Protein AF-A0A8T0BCC2-F1 (afdb_monomer_lite)

Structure (mmCIF, N/CA/C/O backbone):
data_AF-A0A8T0BCC2-F1
#
_entry.id   AF-A0A8T0BCC2-F1
#
loop_
_atom_site.group_PDB
_atom_site.id
_atom_site.type_symbol
_atom_site.label_atom_id
_atom_site.label_alt_id
_atom_site.label_comp_id
_atom_site.label_asym_id
_atom_site.label_entity_id
_atom_site.label_seq_id
_atom_site.pdbx_PDB_ins_code
_atom_site.Cartn_x
_atom_site.Cartn_y
_atom_site.Cartn_z
_atom_site.occupancy
_atom_site.B_iso_or_equiv
_atom_site.auth_seq_id
_atom_site.auth_comp_id
_atom_site.auth_asym_id
_atom_site.auth_atom_id
_atom_site.pdbx_PDB_model_num
ATOM 1 N N . MET A 1 1 ? -9.996 -26.042 7.409 1.00 44.56 1 MET A N 1
ATOM 2 C CA . MET A 1 1 ? -10.761 -24.777 7.532 1.00 44.56 1 MET A CA 1
ATOM 3 C C . MET A 1 1 ? -9.967 -23.574 6.986 1.00 44.56 1 MET A C 1
ATOM 5 O O . MET A 1 1 ? -9.816 -22.580 7.677 1.00 44.56 1 MET A O 1
ATOM 9 N 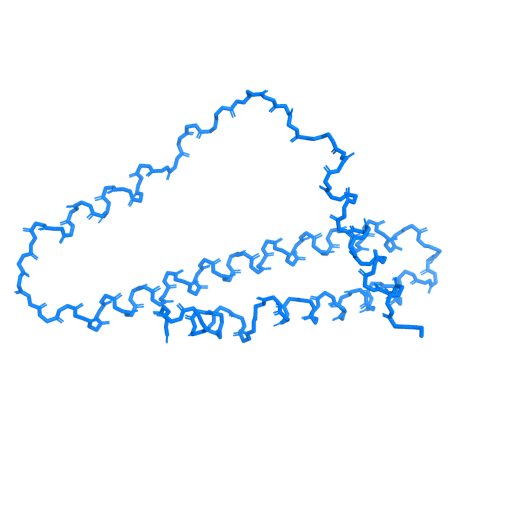N . GLN A 1 2 ? -9.447 -23.638 5.752 1.00 42.53 2 GLN A N 1
ATOM 10 C CA . GLN A 1 2 ? -8.632 -22.557 5.149 1.00 42.53 2 GLN A CA 1
ATOM 11 C C . GLN A 1 2 ? -9.270 -21.949 3.887 1.00 42.53 2 GLN A C 1
ATOM 13 O O . GLN A 1 2 ? -8.917 -20.852 3.478 1.00 42.53 2 GLN A O 1
ATOM 18 N N . VAL A 1 3 ? -10.271 -22.622 3.309 1.00 39.50 3 VAL A N 1
ATOM 19 C CA . VAL A 1 3 ? -10.930 -22.195 2.063 1.00 39.50 3 VAL A CA 1
ATOM 20 C C . VAL A 1 3 ? -12.000 -21.119 2.313 1.00 39.50 3 VAL A C 1
ATOM 22 O O . VAL A 1 3 ? -12.230 -20.261 1.469 1.00 39.50 3 VAL A O 1
ATOM 25 N N . VAL A 1 4 ? -12.594 -21.084 3.511 1.00 42.69 4 VAL A N 1
ATOM 26 C CA . VAL A 1 4 ? -13.676 -20.139 3.853 1.00 42.69 4 VAL A CA 1
ATOM 27 C C . VAL A 1 4 ? -13.173 -18.687 3.918 1.00 42.69 4 VAL A C 1
ATOM 29 O O . VAL A 1 4 ? -13.895 -17.770 3.543 1.00 42.69 4 VAL A O 1
ATOM 32 N N . PHE A 1 5 ? -11.910 -18.458 4.299 1.00 45.19 5 PHE A N 1
ATOM 33 C CA . PHE A 1 5 ? -11.350 -17.105 4.425 1.00 45.19 5 PHE A CA 1
ATOM 34 C C . PHE A 1 5 ? -11.081 -16.437 3.067 1.00 45.19 5 PHE A C 1
ATOM 36 O O . PHE A 1 5 ? -11.246 -15.227 2.930 1.00 45.19 5 PHE A O 1
ATOM 43 N N . HIS A 1 6 ? -10.727 -17.220 2.044 1.00 41.81 6 HIS A N 1
ATOM 44 C CA . HIS A 1 6 ? -10.530 -16.704 0.687 1.00 41.81 6 HIS A CA 1
ATOM 45 C C . HIS A 1 6 ? -11.858 -16.411 -0.021 1.00 41.81 6 HIS A C 1
ATOM 47 O O . HIS A 1 6 ? -11.940 -15.438 -0.766 1.00 41.81 6 HIS A O 1
ATOM 53 N N . VAL A 1 7 ? -12.917 -17.177 0.271 1.00 40.97 7 VAL A N 1
ATOM 54 C CA . VAL A 1 7 ? -14.267 -16.920 -0.261 1.00 40.97 7 VAL A CA 1
ATOM 55 C C . VAL A 1 7 ? -14.893 -15.678 0.382 1.00 40.97 7 VAL A C 1
ATOM 57 O O . VAL A 1 7 ? -15.499 -14.882 -0.323 1.00 40.97 7 VAL A O 1
ATOM 60 N N . VAL A 1 8 ? -14.670 -15.428 1.679 1.00 45.78 8 VAL A N 1
ATOM 61 C CA . VAL A 1 8 ? -15.124 -14.187 2.342 1.00 45.78 8 VAL A CA 1
ATOM 62 C C . VAL A 1 8 ? -14.356 -12.954 1.838 1.00 45.78 8 VAL A C 1
ATOM 64 O O . VAL A 1 8 ? -14.944 -11.886 1.692 1.00 45.78 8 VAL A O 1
ATOM 67 N N . LEU A 1 9 ? -13.069 -13.093 1.493 1.00 46.25 9 LEU A N 1
ATOM 68 C CA . LEU A 1 9 ? -12.286 -12.013 0.876 1.00 46.25 9 LEU A CA 1
ATOM 69 C C . LEU A 1 9 ? -12.720 -11.732 -0.576 1.00 46.25 9 LEU A C 1
ATOM 71 O O . LEU A 1 9 ? -12.708 -10.582 -1.006 1.00 46.25 9 LEU A O 1
ATOM 75 N N . LEU A 1 10 ? -13.136 -12.765 -1.318 1.00 44.41 10 LEU A N 1
ATOM 76 C CA . LEU A 1 10 ? -13.735 -12.611 -2.646 1.00 44.41 10 LEU A CA 1
ATOM 77 C C . LEU A 1 10 ? -15.149 -12.022 -2.572 1.00 44.41 10 LEU A C 1
ATOM 79 O O . LEU A 1 10 ? -15.469 -11.197 -3.420 1.00 44.41 10 LEU A O 1
ATOM 83 N N . LEU A 1 11 ? -15.947 -12.355 -1.549 1.00 40.75 11 LEU A N 1
ATOM 84 C CA . LEU A 1 11 ? -17.278 -11.777 -1.300 1.00 40.75 11 LEU A CA 1
ATOM 85 C C . LEU A 1 11 ? -17.204 -10.292 -0.907 1.00 40.75 11 LEU A C 1
ATOM 87 O O . LEU A 1 11 ? -17.883 -9.470 -1.513 1.00 40.75 11 LEU A O 1
ATOM 91 N N . LEU A 1 12 ? -16.265 -9.902 -0.036 1.00 44.81 12 LEU A N 1
ATOM 92 C CA . LEU A 1 12 ? -16.012 -8.484 0.281 1.00 44.81 12 LEU A CA 1
ATOM 93 C C . LEU A 1 12 ? -15.431 -7.684 -0.904 1.00 44.81 12 LEU A C 1
ATOM 95 O O . LEU A 1 12 ? -15.522 -6.457 -0.927 1.00 44.81 12 LEU A O 1
ATOM 99 N N . CYS A 1 13 ? -14.856 -8.364 -1.900 1.00 44.12 13 CYS A N 1
ATOM 100 C CA . CYS A 1 13 ? -14.454 -7.769 -3.176 1.00 44.12 13 CYS A CA 1
ATOM 101 C C . CYS A 1 13 ? -15.542 -7.853 -4.265 1.00 44.12 13 CYS A C 1
ATOM 103 O O . CYS A 1 13 ? -15.417 -7.151 -5.267 1.00 44.12 13 CYS A O 1
ATOM 105 N N . SER A 1 14 ? -16.602 -8.656 -4.102 1.00 36.56 14 SER A N 1
ATOM 106 C CA . SER A 1 14 ? -17.732 -8.722 -5.049 1.00 36.56 14 SER A CA 1
ATOM 107 C C . SER A 1 14 ? -18.897 -7.809 -4.669 1.00 36.56 14 SER A C 1
ATOM 109 O O . SER A 1 14 ? -19.626 -7.389 -5.565 1.00 36.56 14 SER A O 1
ATOM 111 N N . ASP A 1 15 ? -18.962 -7.330 -3.425 1.00 38.50 15 ASP A N 1
ATOM 112 C CA . ASP A 1 15 ? -19.767 -6.147 -3.071 1.00 38.50 15 ASP A CA 1
ATOM 113 C C . ASP A 1 15 ? -19.192 -4.838 -3.655 1.00 38.50 15 ASP A C 1
ATOM 115 O O . ASP A 1 15 ? -19.859 -3.806 -3.678 1.00 38.50 15 ASP A O 1
ATOM 119 N N . ILE A 1 16 ? -17.970 -4.872 -4.207 1.00 45.28 16 ILE A N 1
ATOM 120 C CA . ILE A 1 16 ? -17.424 -3.791 -5.049 1.00 45.28 16 ILE A CA 1
ATOM 121 C C . ILE A 1 16 ? -17.969 -3.884 -6.494 1.00 45.28 16 ILE A C 1
ATOM 123 O O . ILE A 1 16 ? -17.798 -2.943 -7.268 1.00 45.28 16 ILE A O 1
ATOM 127 N N . LEU A 1 17 ? -18.659 -4.973 -6.870 1.00 40.66 17 LEU A N 1
ATOM 128 C CA . LEU A 1 17 ? -19.143 -5.209 -8.237 1.00 40.66 17 LEU A CA 1
ATOM 129 C C . LEU A 1 17 ? -20.669 -5.121 -8.439 1.00 40.66 17 LEU A C 1
ATOM 131 O O . LEU A 1 17 ? -21.086 -5.101 -9.592 1.00 40.66 17 LEU A O 1
ATOM 135 N N . HIS A 1 18 ? -21.499 -5.035 -7.391 1.00 35.94 18 HIS A N 1
ATOM 136 C CA . HIS A 1 18 ? -22.972 -5.064 -7.530 1.00 35.94 18 HIS A CA 1
ATOM 137 C C . HIS A 1 18 ? -23.726 -3.916 -6.833 1.00 35.94 18 HIS A C 1
ATOM 139 O O . HIS A 1 18 ? -24.841 -4.091 -6.353 1.00 35.94 18 HIS A O 1
ATOM 145 N N . GLY A 1 19 ? -23.155 -2.710 -6.822 1.00 34.66 19 GLY A N 1
ATOM 146 C CA . GLY A 1 19 ? -23.828 -1.514 -6.306 1.00 34.66 19 GLY A CA 1
ATOM 147 C C . GLY A 1 19 ? -23.629 -0.302 -7.208 1.00 34.66 19 GLY A C 1
ATOM 148 O O . GLY A 1 19 ? -22.802 0.550 -6.907 1.00 34.66 19 GLY A O 1
ATOM 149 N N . GLU A 1 20 ? -24.346 -0.288 -8.333 1.00 35.56 20 GLU A N 1
ATOM 150 C CA . GLU A 1 20 ? -24.789 0.897 -9.087 1.00 35.56 20 GLU A CA 1
ATOM 151 C C . GLU A 1 20 ? -23.846 2.116 -9.127 1.00 35.56 20 GLU A C 1
ATOM 153 O O . GLU A 1 20 ? -24.027 3.061 -8.373 1.00 35.56 20 GLU A O 1
ATOM 158 N N . PHE A 1 21 ? -22.890 2.179 -10.062 1.00 34.69 21 PHE A N 1
ATOM 159 C CA . PHE A 1 21 ? -22.320 3.473 -10.486 1.00 34.69 21 PHE A CA 1
ATOM 160 C C . PHE A 1 21 ? -21.796 3.427 -11.931 1.00 34.69 21 PHE A C 1
ATOM 162 O O . PHE A 1 21 ? -20.653 3.766 -12.226 1.00 34.69 21 PHE A O 1
ATOM 169 N N . PHE A 1 22 ? -22.662 3.027 -12.861 1.00 30.73 22 PHE A N 1
ATOM 170 C CA . PHE A 1 22 ? -22.602 3.547 -14.227 1.00 30.73 22 PHE A CA 1
ATOM 171 C C . PHE A 1 22 ? -23.838 4.422 -14.453 1.00 30.73 22 PHE A C 1
ATOM 173 O O . PHE A 1 22 ? -24.841 3.935 -14.968 1.00 30.73 22 PHE A O 1
ATOM 180 N N . PRO A 1 23 ? -23.799 5.726 -14.129 1.00 32.06 23 PRO A N 1
ATOM 181 C CA . PRO A 1 23 ? -24.474 6.655 -15.004 1.00 32.06 23 PRO A CA 1
ATOM 182 C C . PRO A 1 23 ? -23.686 6.654 -16.319 1.00 32.06 23 PRO A C 1
ATOM 184 O O . PRO A 1 23 ? -22.521 7.057 -16.384 1.00 32.06 23 PRO A O 1
ATOM 187 N N . GLN A 1 24 ? -24.318 6.142 -17.375 1.00 39.03 24 GLN A N 1
ATOM 188 C CA . GLN A 1 24 ? -23.974 6.552 -18.729 1.00 39.03 24 GLN A CA 1
ATOM 189 C C . GLN A 1 24 ? -23.983 8.089 -18.792 1.00 39.03 24 GLN A C 1
ATOM 191 O O . GLN A 1 24 ? -24.744 8.747 -18.085 1.00 39.03 24 GLN A O 1
ATOM 196 N N . THR A 1 25 ? -23.143 8.635 -19.674 1.00 40.25 25 THR A N 1
ATOM 197 C CA . THR A 1 25 ? -22.998 10.059 -20.030 1.00 40.25 25 THR A CA 1
ATOM 198 C C . THR A 1 25 ? -22.422 10.990 -18.956 1.00 40.25 25 THR A C 1
ATOM 200 O O . THR A 1 25 ? -23.128 11.506 -18.103 1.00 40.25 25 THR A O 1
ATOM 203 N N . THR A 1 26 ? -21.118 11.281 -19.046 1.00 35.34 26 THR A N 1
ATOM 204 C CA . THR A 1 26 ? -20.576 12.564 -19.557 1.00 35.34 26 THR A CA 1
ATOM 205 C C . THR A 1 26 ? -19.059 12.394 -19.755 1.00 35.34 26 THR A C 1
ATOM 207 O O . THR A 1 26 ? -18.358 11.952 -18.847 1.00 35.34 26 THR A O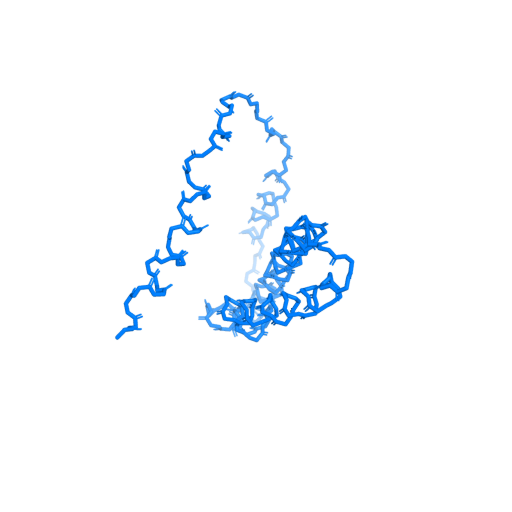 1
ATOM 210 N N . GLN A 1 27 ? -18.545 12.686 -20.9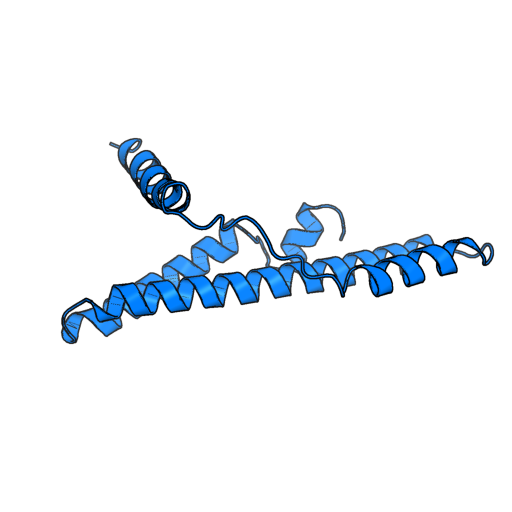54 1.00 35.81 27 GLN A N 1
ATOM 211 C CA . GLN A 1 27 ? -17.105 12.728 -21.237 1.00 35.81 27 GLN A CA 1
ATOM 212 C C . GLN A 1 27 ? -16.379 13.710 -20.302 1.00 35.81 27 GLN A C 1
ATOM 214 O O . GLN A 1 27 ? -16.846 14.836 -20.142 1.00 35.81 27 GLN A O 1
ATOM 219 N N . PRO A 1 28 ? -15.153 13.399 -19.859 1.00 32.84 28 PRO A N 1
ATOM 220 C CA . PRO A 1 28 ? -14.098 14.386 -19.800 1.00 32.84 28 PRO A CA 1
ATOM 221 C C . PRO A 1 28 ? -13.312 14.309 -21.116 1.00 32.84 28 PRO A C 1
ATOM 223 O O . PRO A 1 28 ? -12.409 13.490 -21.288 1.00 32.84 28 PRO A O 1
ATOM 226 N N . GLN A 1 29 ? -13.681 15.168 -22.071 1.00 39.44 29 GLN A N 1
ATOM 227 C CA . GLN A 1 29 ? -12.676 15.770 -22.947 1.00 39.44 29 GLN A CA 1
ATOM 228 C C . GLN A 1 29 ? -11.665 16.497 -22.042 1.00 39.44 29 GLN A C 1
ATOM 230 O O . GLN A 1 29 ? -12.039 16.956 -20.967 1.00 39.44 29 GLN A O 1
ATOM 235 N N . TYR A 1 30 ? -10.422 16.632 -22.504 1.00 40.69 30 TYR A N 1
ATOM 236 C CA . TYR A 1 30 ? -9.303 17.333 -21.851 1.00 40.69 30 TYR A CA 1
ATOM 237 C C . TYR A 1 30 ? -8.489 16.505 -20.843 1.00 40.69 30 TYR A C 1
ATOM 239 O O . TYR A 1 30 ? -8.708 16.570 -19.643 1.00 40.69 30 TYR A O 1
ATOM 247 N N . GLU A 1 31 ? -7.516 15.749 -21.372 1.00 40.12 31 GLU A N 1
ATOM 248 C CA . GLU A 1 31 ? -6.111 15.678 -20.889 1.00 40.12 31 GLU A CA 1
ATOM 249 C C . GLU A 1 31 ? -5.268 14.632 -21.654 1.00 40.12 31 GLU A C 1
ATOM 251 O O . GLU A 1 31 ? -4.090 14.438 -21.375 1.00 40.12 31 GLU A O 1
ATOM 256 N N . THR A 1 32 ? -5.824 13.984 -22.681 1.00 40.47 32 THR A N 1
ATOM 257 C CA . THR A 1 32 ? -5.090 13.034 -23.538 1.00 40.47 32 THR A CA 1
ATOM 258 C C . THR A 1 32 ? -4.191 13.705 -24.589 1.00 40.47 32 THR A C 1
ATOM 260 O O . THR A 1 32 ? -3.283 13.061 -25.103 1.00 40.47 32 THR A O 1
ATOM 263 N N . GLY A 1 33 ? -4.396 14.996 -24.888 1.00 33.69 33 GLY A N 1
ATOM 264 C CA . GLY A 1 33 ? -3.665 15.710 -25.948 1.00 33.69 33 GLY A CA 1
ATOM 265 C C . GLY A 1 33 ? -2.188 15.981 -25.635 1.00 33.69 33 GLY A C 1
ATOM 266 O O . GLY A 1 33 ? -1.331 15.766 -26.486 1.00 33.69 33 GLY A O 1
ATOM 267 N N . MET A 1 34 ? -1.856 16.360 -24.394 1.00 38.19 34 MET A N 1
ATOM 268 C CA . MET A 1 34 ? -0.473 16.736 -24.042 1.00 38.19 34 MET A CA 1
ATOM 269 C C . MET A 1 34 ? 0.499 15.543 -23.990 1.00 38.19 34 MET A C 1
ATOM 271 O O . MET A 1 34 ? 1.703 15.697 -24.204 1.00 38.19 34 MET A O 1
ATOM 275 N N . LEU A 1 35 ? -0.010 14.333 -23.739 1.00 39.88 35 LEU A N 1
ATOM 276 C CA . LEU A 1 35 ? 0.793 13.104 -23.769 1.00 39.88 35 LEU A CA 1
ATOM 277 C C . LEU A 1 35 ? 1.045 12.594 -25.194 1.00 39.88 35 LEU A C 1
ATOM 279 O O . LEU A 1 35 ? 2.011 11.870 -25.415 1.00 39.88 35 LEU A O 1
ATOM 283 N N . GLN A 1 36 ? 0.203 12.972 -26.158 1.00 39.00 36 GLN A N 1
ATOM 284 C CA . GLN A 1 36 ? 0.326 12.516 -27.540 1.00 39.00 36 GLN A CA 1
ATOM 285 C C . GLN A 1 36 ? 1.275 13.407 -28.356 1.00 39.00 36 GLN A C 1
ATOM 287 O O . GLN A 1 36 ? 2.071 12.887 -29.135 1.00 39.00 36 GLN A O 1
ATOM 292 N N . GLU A 1 37 ? 1.274 14.725 -28.129 1.00 34.25 37 GLU A N 1
ATOM 293 C CA . GLU A 1 37 ? 2.180 15.654 -28.830 1.00 34.25 37 GLU A CA 1
ATOM 294 C C . GLU A 1 37 ? 3.655 15.440 -28.463 1.00 34.25 37 GLU A C 1
ATOM 296 O O . GLU A 1 37 ? 4.523 15.493 -29.332 1.00 34.25 37 GLU A O 1
ATOM 301 N N . SER A 1 38 ? 3.948 15.101 -27.205 1.00 39.59 38 SER A N 1
ATOM 302 C CA . SER A 1 38 ? 5.318 14.794 -26.767 1.00 39.59 38 SER A CA 1
ATOM 303 C C . SER A 1 38 ? 5.874 13.499 -27.375 1.00 39.59 38 SER A C 1
ATOM 305 O O . SER A 1 38 ? 7.086 13.384 -27.532 1.00 39.59 38 SER A O 1
ATOM 307 N N . TYR A 1 39 ? 5.011 12.562 -27.785 1.00 40.53 39 TYR A N 1
ATOM 308 C CA . TYR A 1 39 ? 5.420 11.300 -28.412 1.00 40.53 39 TYR A CA 1
ATOM 309 C C . TYR A 1 39 ? 5.753 11.454 -29.907 1.00 40.53 39 TYR A C 1
ATOM 311 O O . TYR A 1 39 ? 6.597 10.733 -30.434 1.00 40.53 39 TYR A O 1
ATOM 319 N N . TYR A 1 40 ? 5.117 12.404 -30.605 1.00 37.78 40 TYR A N 1
ATOM 320 C CA . TYR A 1 40 ? 5.335 12.613 -32.044 1.00 37.78 40 TYR A CA 1
ATOM 321 C C . TYR A 1 40 ? 6.569 13.467 -32.366 1.00 37.78 40 TYR A C 1
ATOM 323 O O . TYR A 1 40 ? 7.177 13.278 -33.418 1.00 37.78 40 TYR A O 1
ATOM 331 N N . VAL A 1 41 ? 6.983 14.363 -31.464 1.00 39.06 41 VAL A N 1
ATOM 332 C CA . VAL A 1 41 ? 8.163 15.227 -31.673 1.00 39.06 41 VAL A CA 1
ATOM 333 C C . VAL A 1 41 ? 9.483 14.438 -31.582 1.00 39.06 41 VAL A C 1
ATOM 335 O O . VAL A 1 41 ? 10.477 14.809 -32.208 1.00 39.06 41 VAL A O 1
ATOM 338 N N . GLU A 1 42 ? 9.497 13.302 -30.878 1.00 39.50 42 GLU A N 1
ATOM 339 C CA . GLU A 1 42 ? 10.705 12.490 -30.666 1.00 39.50 42 GLU A CA 1
ATOM 340 C C . GLU A 1 42 ? 11.076 11.599 -31.874 1.00 39.50 42 GLU A C 1
ATOM 342 O O . GLU A 1 42 ? 12.208 11.131 -31.972 1.00 39.50 42 GLU A O 1
ATOM 347 N N . MET A 1 43 ? 10.182 11.408 -32.857 1.00 42.91 43 MET A N 1
ATOM 348 C CA . MET A 1 43 ? 10.498 10.618 -34.062 1.00 42.91 43 MET A CA 1
ATOM 349 C C . MET A 1 43 ? 11.257 11.392 -35.151 1.00 42.91 43 MET A C 1
ATOM 351 O O . MET A 1 43 ? 11.763 10.777 -36.091 1.00 42.91 43 MET A O 1
ATOM 355 N N . THR A 1 44 ? 11.376 12.719 -35.052 1.00 43.84 44 THR A N 1
ATOM 356 C CA . THR A 1 44 ? 11.927 13.542 -36.146 1.00 43.84 44 THR A CA 1
ATOM 357 C C . THR A 1 44 ? 13.396 13.940 -36.019 1.00 43.84 44 THR A C 1
ATOM 359 O O . THR A 1 44 ? 13.945 14.482 -36.977 1.00 43.84 44 THR A O 1
ATOM 362 N N . HIS A 1 45 ? 14.094 13.631 -34.921 1.00 40.38 45 HIS A N 1
ATOM 363 C CA . HIS A 1 45 ? 15.502 14.019 -34.783 1.00 40.38 45 HIS A CA 1
ATOM 364 C C . HIS A 1 45 ? 16.443 12.869 -34.396 1.00 40.38 45 HIS A C 1
ATOM 366 O O . HIS A 1 45 ? 16.604 12.518 -33.240 1.00 40.38 45 HIS A O 1
ATOM 372 N N . LYS A 1 46 ? 17.136 12.381 -35.435 1.00 38.03 46 LYS A N 1
ATOM 373 C CA . LYS A 1 46 ? 18.575 12.054 -35.481 1.00 38.03 46 LYS A CA 1
ATOM 374 C C . LYS A 1 46 ? 19.162 11.112 -34.411 1.00 38.03 46 LYS A C 1
ATOM 376 O O . LYS A 1 46 ? 19.411 11.488 -33.279 1.00 38.03 46 LYS A O 1
ATOM 381 N N . LYS A 1 47 ? 19.600 9.946 -34.906 1.00 51.78 47 LYS A N 1
ATOM 382 C CA . LYS A 1 47 ? 20.855 9.233 -34.577 1.00 51.78 47 LYS A CA 1
ATOM 383 C C . LYS A 1 47 ? 21.733 9.877 -33.478 1.00 51.78 47 LYS A C 1
ATOM 385 O O . LYS A 1 47 ? 22.566 10.719 -33.804 1.00 51.78 47 LYS A O 1
ATOM 390 N N . SER A 1 48 ? 21.661 9.356 -32.251 1.00 43.66 48 SER A N 1
ATOM 391 C CA . SER A 1 48 ? 22.794 9.277 -31.305 1.00 43.66 48 SER A CA 1
ATOM 392 C C . SER A 1 48 ? 22.404 8.494 -30.042 1.00 43.66 48 SER A C 1
ATOM 394 O O . SER A 1 48 ? 21.528 8.932 -29.323 1.00 43.66 48 SER A O 1
ATOM 396 N N . ASN A 1 49 ? 23.028 7.344 -29.766 1.00 44.88 49 ASN A N 1
ATOM 397 C CA . ASN A 1 49 ? 23.196 6.723 -28.431 1.00 44.88 49 ASN A CA 1
ATOM 398 C C . ASN A 1 49 ? 22.036 6.790 -27.386 1.00 44.88 49 ASN A C 1
ATOM 400 O O . ASN A 1 49 ? 22.296 6.946 -26.199 1.00 44.88 49 ASN A O 1
ATOM 404 N N . HIS A 1 50 ? 20.767 6.628 -27.782 1.00 48.03 50 HIS A N 1
ATOM 405 C CA . HIS A 1 50 ? 19.588 6.913 -26.933 1.00 48.03 50 HIS A CA 1
ATOM 406 C C . HIS A 1 50 ? 19.060 5.773 -26.035 1.00 48.03 50 HIS A C 1
ATOM 408 O O . HIS A 1 50 ? 17.998 5.910 -25.422 1.00 48.03 50 HIS A O 1
ATOM 414 N N . THR A 1 51 ? 19.735 4.629 -25.933 1.00 52.50 51 THR A N 1
ATOM 415 C CA . THR A 1 51 ? 19.190 3.485 -25.177 1.00 52.50 51 THR A CA 1
ATOM 416 C C . THR A 1 51 ? 19.163 3.714 -23.662 1.00 52.50 51 THR A C 1
ATOM 418 O O . THR A 1 51 ? 18.167 3.368 -23.026 1.00 52.50 51 THR A O 1
ATOM 421 N N . GLU A 1 52 ? 20.193 4.339 -23.082 1.00 53.19 52 GLU A N 1
ATOM 422 C CA . GLU A 1 52 ? 20.276 4.558 -21.626 1.00 53.19 52 GLU A CA 1
ATOM 423 C C . GLU A 1 52 ? 19.344 5.680 -21.136 1.00 53.19 52 GLU A C 1
ATOM 425 O O . GLU A 1 52 ? 18.605 5.486 -20.166 1.00 53.19 52 GLU A O 1
ATOM 430 N N . ASP A 1 53 ? 19.279 6.810 -21.847 1.00 61.38 53 ASP A N 1
ATOM 431 C CA . ASP A 1 53 ? 18.410 7.940 -21.480 1.00 61.38 53 ASP A CA 1
ATOM 432 C C . ASP A 1 53 ? 16.918 7.588 -21.593 1.00 61.38 53 ASP A C 1
ATOM 434 O O . ASP A 1 53 ? 16.110 7.958 -20.734 1.00 61.38 53 ASP A O 1
ATOM 438 N N . SER A 1 54 ? 16.546 6.791 -22.604 1.00 75.50 54 SER A N 1
ATOM 439 C CA . SER A 1 54 ? 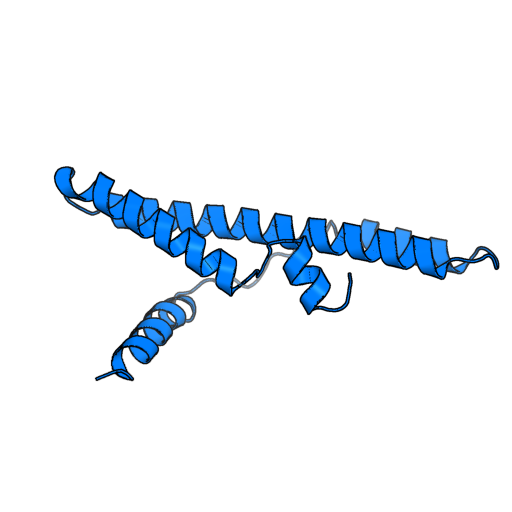15.172 6.304 -22.767 1.00 75.50 54 SER A CA 1
ATOM 440 C C . SER A 1 54 ? 14.767 5.365 -21.627 1.00 75.50 54 SER A C 1
ATOM 442 O O . SER A 1 54 ? 13.648 5.453 -21.113 1.00 75.50 54 SER A O 1
ATOM 444 N N . GLN A 1 55 ? 15.668 4.479 -21.186 1.00 81.56 55 GLN A N 1
ATOM 445 C CA . GLN A 1 55 ? 15.391 3.558 -20.083 1.00 81.56 55 GLN A CA 1
ATOM 446 C C . GLN A 1 55 ? 15.291 4.296 -18.742 1.00 81.56 55 GLN A C 1
ATOM 448 O O . GLN A 1 55 ? 14.387 4.015 -17.949 1.00 81.56 55 GLN A O 1
ATOM 453 N N . PHE A 1 56 ? 16.152 5.291 -18.506 1.00 86.50 56 PHE A N 1
ATOM 454 C CA . PHE A 1 56 ? 16.068 6.139 -17.319 1.00 86.50 56 PHE A CA 1
ATOM 455 C C . PHE A 1 56 ? 14.734 6.894 -17.255 1.00 86.50 56 PHE A C 1
ATOM 457 O O . PHE A 1 56 ? 14.052 6.861 -16.223 1.00 86.50 56 PHE A O 1
ATOM 464 N N . LEU A 1 57 ? 14.320 7.515 -18.365 1.00 88.62 57 LEU A N 1
ATOM 465 C CA . LEU A 1 57 ? 13.059 8.250 -18.450 1.00 88.62 57 LEU A CA 1
ATOM 466 C C . LEU A 1 57 ? 11.849 7.329 -18.233 1.00 88.62 57 LEU A C 1
ATOM 468 O O . LEU A 1 57 ? 10.979 7.639 -17.415 1.00 88.62 57 LEU A O 1
ATOM 472 N N . LYS A 1 58 ? 11.819 6.155 -18.879 1.00 88.56 58 LYS A N 1
ATOM 473 C CA . LYS A 1 58 ? 10.771 5.136 -18.677 1.00 88.56 58 LYS A CA 1
ATOM 474 C C . LYS A 1 58 ? 10.685 4.695 -17.218 1.00 88.56 58 LYS A C 1
ATOM 476 O O . LYS A 1 58 ? 9.597 4.658 -16.639 1.00 88.56 58 LYS A O 1
ATOM 481 N N . CYS A 1 59 ? 11.830 4.432 -16.594 1.00 91.62 59 CYS A N 1
ATOM 482 C CA . CYS A 1 59 ? 11.894 4.044 -15.194 1.00 91.62 59 CYS A CA 1
ATOM 483 C C . CYS A 1 59 ? 11.398 5.163 -14.257 1.00 91.62 59 CYS A C 1
ATOM 485 O O . CYS A 1 59 ? 10.682 4.904 -13.283 1.00 91.62 59 CYS A O 1
ATOM 487 N N . PHE A 1 60 ? 11.731 6.422 -14.551 1.00 93.25 60 PHE A N 1
ATOM 488 C CA . PHE A 1 60 ? 11.241 7.577 -13.801 1.00 93.25 60 PHE A CA 1
ATOM 489 C C . PHE A 1 60 ? 9.719 7.740 -13.918 1.00 93.25 60 PHE A C 1
ATOM 491 O O . PHE A 1 60 ? 9.039 7.870 -12.893 1.00 93.25 60 PHE A O 1
ATOM 498 N N . ILE A 1 61 ? 9.180 7.675 -15.140 1.00 92.94 61 ILE A N 1
ATOM 499 C CA . ILE A 1 61 ? 7.737 7.753 -15.407 1.00 92.94 61 ILE A CA 1
ATOM 500 C C . ILE A 1 61 ? 7.010 6.630 -14.666 1.00 92.94 61 ILE A C 1
ATOM 502 O O . ILE A 1 61 ? 6.064 6.902 -13.923 1.00 92.94 61 ILE A O 1
ATOM 506 N N . CYS A 1 62 ? 7.495 5.389 -14.767 1.00 93.06 62 CYS A N 1
ATOM 507 C CA . CYS A 1 62 ? 6.900 4.259 -14.062 1.00 93.06 62 CYS A CA 1
ATOM 508 C C . CYS A 1 62 ? 6.850 4.495 -12.547 1.00 93.06 62 CYS A C 1
ATOM 510 O O . CYS A 1 62 ? 5.784 4.396 -11.935 1.00 93.06 62 CYS A O 1
ATOM 512 N N . LYS A 1 63 ? 7.970 4.902 -11.931 1.00 95.31 63 LYS A N 1
ATOM 513 C CA . LYS A 1 63 ? 8.015 5.190 -10.488 1.00 95.31 63 LYS A CA 1
ATOM 514 C C . LYS A 1 63 ? 7.005 6.268 -10.097 1.00 95.31 63 LYS A C 1
ATOM 516 O O . LYS A 1 63 ? 6.368 6.151 -9.049 1.00 95.31 63 LYS A O 1
ATOM 521 N N . LYS A 1 64 ? 6.850 7.321 -10.906 1.00 94.75 64 LYS A N 1
ATOM 522 C CA . LYS A 1 64 ? 5.875 8.396 -10.660 1.00 94.75 64 LYS A CA 1
ATOM 523 C C . LYS A 1 64 ? 4.440 7.885 -10.731 1.00 94.75 64 LYS A C 1
ATOM 525 O O . LYS A 1 64 ? 3.670 8.160 -9.809 1.00 94.75 64 LYS A O 1
ATOM 530 N N . VAL A 1 65 ? 4.106 7.109 -11.760 1.00 93.75 65 VAL A N 1
ATOM 531 C CA . VAL A 1 65 ? 2.775 6.515 -11.937 1.00 93.75 65 VAL A CA 1
ATOM 532 C C . VAL A 1 65 ? 2.448 5.578 -10.777 1.00 93.75 65 VAL A C 1
ATOM 534 O O . VAL A 1 65 ? 1.447 5.786 -10.089 1.00 93.75 65 VAL A O 1
ATOM 537 N N . VAL A 1 66 ? 3.325 4.618 -10.473 1.00 93.62 66 VAL A N 1
ATOM 538 C CA . VAL A 1 66 ? 3.108 3.657 -9.382 1.00 93.62 66 VAL A CA 1
ATOM 539 C C . VAL A 1 66 ? 2.960 4.372 -8.037 1.00 93.62 66 VAL A C 1
ATOM 541 O O . VAL A 1 66 ? 2.022 4.099 -7.289 1.00 93.62 66 VAL A O 1
ATOM 544 N N . ASN A 1 67 ? 3.819 5.347 -7.727 1.00 95.38 67 ASN A N 1
ATOM 545 C CA . ASN A 1 67 ? 3.708 6.101 -6.475 1.00 95.38 67 ASN A CA 1
ATOM 546 C C . ASN A 1 67 ? 2.409 6.921 -6.390 1.00 95.38 67 ASN A C 1
ATOM 548 O O . ASN A 1 67 ? 1.833 7.045 -5.305 1.00 95.38 67 ASN A O 1
ATOM 552 N N . SER A 1 68 ? 1.928 7.460 -7.515 1.00 94.62 68 SER A N 1
ATOM 553 C CA . SER A 1 68 ? 0.638 8.153 -7.584 1.00 94.62 68 SER A CA 1
ATOM 554 C C . SER A 1 68 ? -0.524 7.201 -7.276 1.00 94.62 68 SER A C 1
ATOM 556 O O . SER A 1 68 ? -1.375 7.507 -6.433 1.00 94.62 68 SER A O 1
ATOM 558 N N . ILE A 1 69 ? -0.506 6.000 -7.866 1.00 93.00 69 ILE A N 1
ATOM 559 C CA . ILE A 1 69 ? -1.502 4.950 -7.617 1.00 93.00 69 ILE A CA 1
ATOM 560 C C . ILE A 1 69 ? -1.477 4.521 -6.146 1.00 93.00 69 ILE A C 1
ATOM 562 O O . ILE A 1 69 ? -2.521 4.543 -5.492 1.00 93.00 69 ILE A O 1
ATOM 566 N N . ILE A 1 70 ? -0.297 4.225 -5.586 1.00 94.38 70 ILE A N 1
ATOM 567 C CA . ILE A 1 70 ? -0.133 3.869 -4.167 1.00 94.38 70 ILE A CA 1
ATOM 568 C C . ILE A 1 70 ? -0.730 4.955 -3.268 1.00 94.38 70 ILE A C 1
ATOM 570 O O . ILE A 1 70 ? -1.464 4.653 -2.326 1.00 94.38 70 ILE A O 1
ATOM 574 N N . LYS A 1 71 ? -0.439 6.232 -3.544 1.00 96.00 71 LYS A N 1
ATOM 575 C CA . LYS A 1 71 ? -0.956 7.358 -2.755 1.00 96.00 71 LYS A CA 1
ATOM 576 C C . LYS A 1 71 ? -2.481 7.436 -2.825 1.00 96.00 71 LYS A C 1
ATOM 578 O O . LYS A 1 71 ? -3.128 7.633 -1.794 1.00 96.00 71 LYS A O 1
ATOM 583 N N . ARG A 1 72 ? -3.063 7.266 -4.016 1.00 94.38 72 ARG A N 1
ATOM 584 C CA . ARG A 1 72 ? -4.519 7.265 -4.213 1.00 94.38 72 ARG A CA 1
ATOM 585 C C . ARG A 1 72 ? -5.180 6.099 -3.483 1.00 94.38 72 ARG A C 1
ATOM 587 O O . ARG A 1 72 ? -6.184 6.305 -2.803 1.00 94.38 72 ARG A O 1
ATOM 594 N N . LEU A 1 73 ? -4.599 4.905 -3.569 1.00 93.12 73 LEU A N 1
ATOM 595 C CA . LEU A 1 73 ? -5.121 3.714 -2.908 1.00 93.12 73 LEU A CA 1
ATOM 596 C C . LEU A 1 73 ? -5.035 3.832 -1.383 1.00 93.12 73 LEU A C 1
ATOM 598 O O . LEU A 1 73 ? -6.032 3.604 -0.707 1.00 93.12 73 LEU A O 1
ATOM 602 N N . LYS A 1 74 ? -3.904 4.302 -0.837 1.00 94.25 74 LYS A N 1
ATOM 603 C CA . LYS A 1 74 ? -3.760 4.580 0.604 1.00 94.25 74 LYS A CA 1
ATOM 604 C C . LYS A 1 74 ? -4.839 5.529 1.123 1.00 94.25 74 LYS A C 1
ATOM 606 O O . LYS A 1 74 ? -5.416 5.266 2.169 1.00 94.25 74 LYS A O 1
ATOM 611 N N . ARG A 1 75 ? -5.146 6.604 0.385 1.00 94.50 75 ARG A N 1
ATOM 612 C CA . ARG A 1 75 ? -6.223 7.541 0.754 1.00 94.50 75 ARG A CA 1
ATOM 613 C C . ARG A 1 75 ? -7.598 6.873 0.765 1.00 94.50 75 ARG A C 1
ATOM 615 O O . ARG A 1 75 ? -8.377 7.127 1.674 1.00 94.50 75 ARG A O 1
ATOM 622 N N . ARG A 1 76 ? -7.893 6.015 -0.219 1.00 92.25 76 ARG A N 1
ATOM 623 C CA . ARG A 1 76 ? -9.157 5.259 -0.264 1.00 92.25 76 ARG A CA 1
ATOM 624 C C . ARG A 1 76 ? -9.272 4.272 0.896 1.00 92.25 76 ARG A C 1
ATOM 626 O O . ARG A 1 76 ? -10.309 4.244 1.548 1.00 92.25 76 ARG A O 1
ATOM 633 N N . ILE A 1 77 ? -8.205 3.521 1.177 1.00 91.44 77 ILE A N 1
ATOM 634 C CA . ILE A 1 77 ? -8.147 2.587 2.310 1.00 91.44 77 ILE A CA 1
ATOM 635 C C . ILE A 1 77 ? -8.346 3.340 3.624 1.00 91.44 77 ILE A C 1
ATOM 637 O O . ILE A 1 77 ? -9.143 2.902 4.445 1.00 91.44 77 ILE A O 1
ATOM 641 N N . GLN A 1 78 ? -7.670 4.479 3.808 1.00 93.62 78 GLN A N 1
ATOM 642 C CA . GLN A 1 78 ? -7.821 5.299 5.008 1.00 93.62 78 GLN A CA 1
ATOM 643 C C . GLN A 1 78 ? -9.264 5.779 5.170 1.00 93.62 78 GLN A C 1
ATOM 645 O O . GLN A 1 78 ? -9.857 5.528 6.207 1.00 93.62 78 GLN A O 1
ATOM 650 N N . LYS A 1 79 ? -9.865 6.364 4.124 1.00 94.56 79 LYS A N 1
ATOM 651 C CA . LYS A 1 79 ? -11.259 6.830 4.171 1.00 94.56 79 LYS A CA 1
ATOM 652 C C . LYS A 1 79 ? -12.226 5.709 4.570 1.00 94.56 79 LYS A C 1
ATOM 654 O O . LYS A 1 79 ? -13.063 5.906 5.439 1.00 94.56 79 LYS A O 1
ATOM 659 N N . LYS A 1 80 ? -12.082 4.522 3.972 1.00 92.62 80 LYS A N 1
ATOM 660 C CA . LYS A 1 80 ? -12.920 3.358 4.300 1.00 92.62 80 LYS A CA 1
ATOM 661 C C . LYS A 1 80 ? -12.660 2.814 5.701 1.00 92.62 80 LYS A C 1
ATOM 663 O O . LYS A 1 80 ? -13.589 2.384 6.370 1.00 92.62 80 LYS A O 1
ATOM 668 N N . THR A 1 81 ? -11.406 2.854 6.142 1.00 91.75 81 THR A N 1
ATOM 669 C CA . THR A 1 81 ? -11.011 2.487 7.505 1.00 91.75 81 THR A CA 1
ATOM 670 C C . THR A 1 81 ? -11.652 3.420 8.521 1.00 91.75 81 THR A C 1
ATOM 672 O O . THR A 1 81 ? -12.185 2.943 9.513 1.00 91.75 81 THR A O 1
ATOM 675 N N . ASP A 1 82 ? -11.635 4.725 8.259 1.00 92.25 82 ASP A N 1
ATOM 676 C CA . ASP A 1 82 ? -12.249 5.719 9.131 1.00 92.25 82 ASP A CA 1
ATOM 677 C C . ASP A 1 82 ? -13.766 5.491 9.185 1.00 92.25 82 ASP A C 1
ATOM 679 O O . ASP A 1 82 ? -14.300 5.266 10.266 1.00 92.25 82 ASP A O 1
ATOM 683 N N . GLU A 1 83 ? -14.442 5.426 8.029 1.00 93.75 83 GLU A N 1
ATOM 684 C CA . GLU A 1 83 ? -15.885 5.130 7.935 1.00 93.75 83 GLU A CA 1
ATOM 685 C C . GLU A 1 83 ? -16.275 3.871 8.728 1.00 93.75 83 GLU A C 1
ATOM 687 O O . GLU A 1 83 ? -17.244 3.885 9.483 1.00 93.75 83 GLU A O 1
ATOM 692 N N . PHE A 1 84 ? -15.497 2.795 8.594 1.00 90.75 84 PHE A N 1
ATOM 693 C CA . PHE A 1 84 ? -15.741 1.538 9.294 1.00 90.75 84 PHE A CA 1
ATOM 694 C C . PHE A 1 84 ? -15.467 1.638 10.801 1.00 90.75 84 PHE A C 1
ATOM 696 O O . PHE A 1 84 ? -16.299 1.244 11.615 1.00 90.75 84 PHE A O 1
ATOM 703 N N . CYS A 1 85 ? -14.309 2.174 11.195 1.00 89.31 85 CYS A N 1
ATOM 704 C CA . CYS A 1 85 ? -13.888 2.203 12.592 1.00 89.31 85 CYS A CA 1
ATOM 705 C C . CYS A 1 85 ? -14.688 3.200 13.437 1.00 89.31 85 CYS A C 1
ATOM 707 O O . CYS A 1 85 ? -14.897 2.935 14.619 1.00 89.31 85 CYS A O 1
ATOM 709 N N . PHE A 1 86 ? -15.178 4.303 12.862 1.00 91.69 86 PHE A N 1
ATOM 710 C CA . PHE A 1 86 ? -16.050 5.248 13.571 1.00 91.69 86 PHE A CA 1
ATOM 711 C C . PHE A 1 86 ? -17.441 4.675 13.882 1.00 91.69 86 PHE A C 1
ATOM 713 O O . PHE A 1 86 ? -18.117 5.196 14.765 1.00 91.69 86 PHE A O 1
ATOM 720 N N . GLY A 1 87 ? -17.842 3.574 13.236 1.00 90.62 87 GLY A N 1
ATOM 721 C CA . GLY A 1 87 ? -19.052 2.829 13.593 1.00 90.62 87 GLY A CA 1
ATOM 722 C C . GLY A 1 87 ? -18.945 2.042 14.907 1.00 90.62 87 GLY A C 1
ATOM 723 O O . GLY A 1 87 ? -19.958 1.583 15.428 1.00 90.62 87 GLY A O 1
ATOM 724 N N . PHE A 1 88 ? -17.740 1.879 15.468 1.00 86.88 88 PHE A N 1
ATOM 725 C CA . PHE A 1 88 ? -17.532 1.187 16.743 1.00 86.88 88 PHE A CA 1
ATOM 726 C C . PHE A 1 88 ? -17.669 2.132 17.942 1.00 86.88 88 PHE A C 1
ATOM 728 O O . PHE A 1 88 ? -17.453 3.342 17.839 1.00 86.88 88 PHE A O 1
ATOM 735 N N . VAL A 1 89 ? -17.938 1.561 19.122 1.00 85.38 89 VAL A N 1
ATOM 736 C CA . VAL A 1 89 ? -17.895 2.302 20.393 1.00 85.38 89 VAL A CA 1
ATOM 737 C C . VAL A 1 89 ? -16.506 2.933 20.621 1.00 85.38 89 VAL A C 1
ATOM 739 O O . VAL A 1 89 ? -15.499 2.292 20.296 1.00 85.38 89 VAL A O 1
ATOM 742 N N . PRO A 1 90 ? -16.413 4.145 21.212 1.00 90.19 90 PRO A N 1
ATOM 743 C CA . PRO A 1 90 ? -15.172 4.933 21.291 1.00 90.19 90 PRO A CA 1
ATOM 744 C C . PRO A 1 90 ? -13.943 4.170 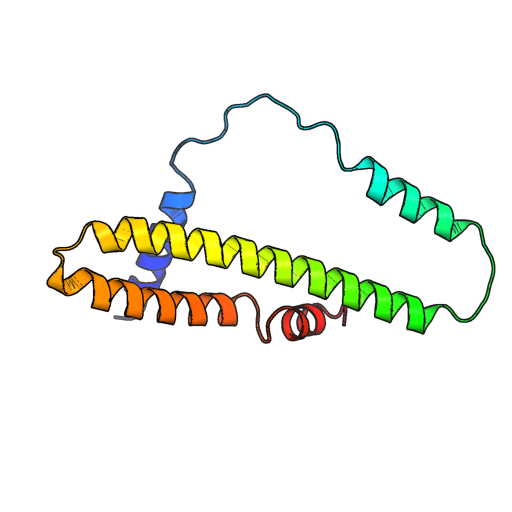21.800 1.00 90.19 90 PRO A C 1
ATOM 746 O O . PRO A 1 90 ? -12.848 4.304 21.258 1.00 90.19 90 PRO A O 1
ATOM 749 N N . GLN A 1 91 ? -14.139 3.291 22.785 1.00 89.69 91 GLN A N 1
ATOM 750 C CA . GLN A 1 91 ? -13.087 2.451 23.365 1.00 89.69 91 GLN A CA 1
ATOM 751 C C . GLN A 1 91 ? -12.396 1.508 22.360 1.00 89.69 91 GLN A C 1
ATOM 753 O O . GLN A 1 91 ? -11.227 1.179 22.540 1.00 89.69 91 GLN A O 1
ATOM 758 N N . PHE A 1 92 ? -13.080 1.089 21.287 1.00 89.88 92 PHE A N 1
ATOM 759 C CA . PHE A 1 92 ? -12.516 0.202 20.261 1.00 89.88 92 PHE A CA 1
ATOM 760 C C . PHE A 1 92 ? -12.037 0.943 19.007 1.00 89.88 92 PHE A C 1
ATOM 762 O O . PHE A 1 92 ? -11.294 0.359 18.216 1.00 89.88 92 PHE A O 1
ATOM 769 N N . GLN A 1 93 ? -12.398 2.218 18.827 1.00 89.62 93 GLN A N 1
ATOM 770 C CA . GLN A 1 93 ? -12.054 2.991 17.626 1.00 89.62 93 GLN A CA 1
ATOM 771 C C . GLN A 1 93 ? -10.537 3.072 17.418 1.00 89.62 93 GLN A C 1
ATOM 773 O O . GLN A 1 93 ? -10.039 2.749 16.342 1.00 89.62 93 GLN A O 1
ATOM 778 N N . SER A 1 94 ? -9.782 3.414 18.467 1.00 90.94 94 SER A N 1
ATOM 779 C CA . SER A 1 94 ? -8.315 3.510 18.404 1.00 90.94 94 SER A CA 1
ATOM 780 C C . SER A 1 94 ? -7.658 2.175 18.020 1.00 90.94 94 SER A C 1
ATOM 782 O O . SER A 1 94 ? -6.796 2.115 17.136 1.00 90.94 94 SER A O 1
ATOM 784 N N . THR A 1 95 ? -8.110 1.071 18.623 1.00 92.19 95 THR A N 1
ATOM 785 C CA . THR A 1 95 ? -7.611 -0.273 18.302 1.00 92.19 95 THR A CA 1
ATOM 786 C C . THR A 1 95 ? -7.958 -0.677 16.869 1.00 92.19 95 THR A C 1
ATOM 788 O O . THR A 1 95 ? -7.100 -1.228 16.174 1.00 92.19 95 THR A O 1
ATOM 791 N N . CYS A 1 96 ? -9.177 -0.375 16.413 1.00 90.62 96 CYS A N 1
ATOM 792 C CA . CYS A 1 96 ? -9.624 -0.617 15.043 1.00 90.62 96 CYS A CA 1
ATOM 793 C C . CYS A 1 96 ? -8.744 0.135 14.039 1.00 90.62 96 CYS A C 1
ATOM 795 O O . CYS A 1 96 ? -8.110 -0.494 13.191 1.00 90.62 96 CYS A O 1
ATOM 797 N N . LEU A 1 97 ? -8.603 1.456 14.201 1.00 91.19 97 LEU A N 1
ATOM 798 C CA . LEU A 1 97 ? -7.797 2.306 13.320 1.00 91.19 97 LEU A CA 1
ATOM 799 C C . LEU A 1 97 ? -6.345 1.821 13.241 1.00 91.19 97 LEU A C 1
ATOM 801 O O . LEU A 1 97 ? -5.776 1.718 12.153 1.00 91.19 97 LEU A O 1
ATOM 805 N N . SER A 1 98 ? -5.748 1.464 14.382 1.00 92.25 98 SER A N 1
ATOM 806 C CA . SER A 1 98 ? -4.380 0.942 14.442 1.00 92.25 98 SER A CA 1
ATOM 807 C C . SER A 1 98 ? -4.224 -0.375 13.670 1.00 92.25 98 SER A C 1
ATOM 809 O O . SER A 1 98 ? -3.314 -0.517 12.843 1.00 92.25 98 SER A O 1
ATOM 811 N N . ARG A 1 99 ? -5.143 -1.331 13.872 1.00 91.94 99 ARG A N 1
ATOM 812 C CA . ARG A 1 99 ? -5.121 -2.619 13.162 1.00 91.94 99 ARG A CA 1
ATOM 813 C C . ARG A 1 99 ? -5.339 -2.433 11.665 1.00 91.94 99 ARG A C 1
ATOM 815 O O . ARG A 1 99 ? -4.541 -2.940 10.878 1.00 91.94 99 ARG A O 1
ATOM 822 N N . CYS A 1 100 ? -6.353 -1.673 11.265 1.00 90.38 100 CYS A N 1
ATOM 823 C CA . CYS A 1 100 ? -6.655 -1.409 9.861 1.00 90.38 100 CYS A CA 1
ATOM 824 C C . CYS A 1 100 ? -5.508 -0.679 9.154 1.00 90.38 100 CYS A C 1
ATOM 826 O O . CYS A 1 100 ? -5.148 -1.052 8.039 1.00 90.38 100 CYS A O 1
ATOM 828 N N . LYS A 1 101 ? -4.839 0.275 9.816 1.00 91.06 101 LYS A N 1
ATOM 829 C CA . LYS A 1 101 ? -3.630 0.919 9.281 1.00 91.06 101 LYS A CA 1
ATOM 830 C C . LYS A 1 101 ? -2.503 -0.088 9.039 1.00 91.06 101 LYS A C 1
ATOM 832 O O . LYS A 1 101 ? -1.838 -0.028 8.002 1.00 91.06 101 LYS A O 1
ATOM 837 N N . LYS A 1 102 ? -2.291 -1.031 9.965 1.00 91.44 102 LYS A N 1
ATOM 838 C CA . LYS A 1 102 ? -1.278 -2.089 9.825 1.00 91.44 102 LYS A CA 1
ATOM 839 C C . LYS A 1 102 ? -1.610 -3.025 8.656 1.00 91.44 102 LYS A C 1
ATOM 841 O O . LYS A 1 102 ? -0.750 -3.259 7.809 1.00 91.44 102 LYS A O 1
ATOM 846 N N . PHE A 1 103 ? -2.859 -3.486 8.560 1.00 91.12 103 PHE A N 1
ATOM 847 C CA . PHE A 1 103 ? -3.335 -4.320 7.451 1.00 91.12 103 PHE A CA 1
ATOM 848 C C . PHE A 1 103 ? -3.268 -3.606 6.102 1.00 91.12 103 PHE A C 1
ATOM 850 O O . PHE A 1 103 ? -2.754 -4.175 5.144 1.00 91.12 103 PHE A O 1
ATOM 857 N N . GLY A 1 104 ? -3.687 -2.342 6.032 1.00 87.75 104 GLY A N 1
ATOM 858 C CA . GLY A 1 104 ? -3.559 -1.526 4.827 1.00 87.75 104 GLY A CA 1
ATOM 859 C C . GLY A 1 104 ? -2.103 -1.397 4.374 1.00 87.75 104 GLY A C 1
ATOM 860 O O . GLY A 1 104 ? -1.814 -1.465 3.184 1.00 87.75 104 GLY A O 1
ATOM 861 N N . GLY A 1 105 ? -1.162 -1.287 5.315 1.00 91.06 105 GLY A N 1
ATOM 862 C CA . GLY A 1 105 ? 0.269 -1.321 5.020 1.00 91.06 105 GLY A CA 1
ATOM 863 C C . GLY A 1 105 ? 0.734 -2.638 4.389 1.00 91.06 105 GLY A C 1
ATOM 864 O O . GLY A 1 105 ? 1.493 -2.598 3.422 1.00 91.06 105 GLY A O 1
ATOM 865 N N . TYR A 1 106 ? 0.278 -3.783 4.905 1.00 93.12 106 TYR A N 1
ATOM 866 C CA . TYR A 1 106 ? 0.589 -5.098 4.331 1.00 93.12 106 TYR A CA 1
ATOM 867 C C . TYR A 1 106 ? -0.031 -5.277 2.946 1.00 93.12 106 TYR A C 1
ATOM 869 O O . TYR A 1 106 ? 0.687 -5.611 2.011 1.00 93.12 106 TYR A O 1
ATOM 877 N N . LEU A 1 107 ? -1.314 -4.947 2.784 1.00 92.44 107 LEU A N 1
ATOM 878 C CA . LEU A 1 107 ? -2.014 -5.034 1.502 1.00 92.44 107 LEU A CA 1
ATOM 879 C C . LEU A 1 107 ? -1.296 -4.227 0.410 1.00 92.44 107 LEU A C 1
ATOM 881 O O . LEU A 1 107 ? -1.075 -4.716 -0.691 1.00 92.44 107 LEU A O 1
ATOM 885 N N . ILE A 1 108 ? -0.877 -2.995 0.721 1.00 94.06 108 ILE A N 1
ATOM 886 C CA . ILE A 1 108 ? -0.132 -2.163 -0.231 1.00 94.06 108 ILE A CA 1
ATOM 887 C C . ILE A 1 108 ? 1.217 -2.788 -0.599 1.00 94.06 108 ILE A C 1
ATOM 889 O O . ILE A 1 108 ? 1.633 -2.655 -1.745 1.00 94.06 108 ILE A O 1
ATOM 893 N N . LYS A 1 109 ? 1.910 -3.436 0.344 1.00 93.81 109 LYS A N 1
ATOM 894 C CA . LYS A 1 109 ? 3.193 -4.100 0.067 1.00 93.81 109 LYS A CA 1
ATOM 895 C C . LYS A 1 109 ? 3.027 -5.340 -0.807 1.00 93.81 109 LYS A C 1
ATOM 897 O O . LYS A 1 109 ? 3.888 -5.563 -1.645 1.00 93.81 109 LYS A O 1
ATOM 902 N N . GLU A 1 110 ? 1.944 -6.090 -0.628 1.00 93.12 110 GLU A N 1
ATOM 903 C CA . GLU A 1 110 ? 1.610 -7.240 -1.477 1.00 93.12 110 GLU A CA 1
ATOM 904 C C . GLU A 1 110 ? 1.283 -6.803 -2.911 1.00 93.12 110 GLU A C 1
ATOM 906 O O . GLU A 1 110 ? 1.786 -7.383 -3.866 1.00 93.12 110 GLU A O 1
ATOM 911 N N . ILE A 1 111 ? 0.494 -5.735 -3.078 1.00 91.81 111 ILE A N 1
ATOM 912 C CA . ILE A 1 111 ? 0.123 -5.230 -4.413 1.00 91.81 111 ILE A CA 1
ATOM 913 C C . ILE A 1 111 ? 1.308 -4.528 -5.101 1.00 91.81 111 ILE A C 1
ATOM 915 O O . ILE A 1 111 ? 1.488 -4.649 -6.310 1.00 91.81 111 ILE A O 1
ATOM 919 N N . PHE A 1 112 ? 2.103 -3.766 -4.344 1.00 94.38 112 PHE A N 1
ATOM 920 C CA . PHE A 1 112 ? 3.221 -2.964 -4.848 1.00 94.38 112 PHE A CA 1
ATOM 921 C C . PHE A 1 112 ? 4.526 -3.333 -4.124 1.00 94.38 112 PHE A C 1
ATOM 923 O O . PHE A 1 112 ? 5.002 -2.564 -3.267 1.00 94.38 112 PHE A O 1
ATOM 930 N N . PRO A 1 113 ? 5.123 -4.497 -4.438 1.00 90.38 113 PRO A N 1
ATOM 931 C CA . PRO A 1 113 ? 6.332 -4.967 -3.775 1.00 90.38 113 PRO A CA 1
ATOM 932 C C . PRO A 1 113 ? 7.468 -3.960 -3.974 1.00 90.38 113 PRO A C 1
ATOM 934 O O . PRO A 1 113 ? 7.739 -3.498 -5.079 1.00 90.38 113 PRO A O 1
ATOM 937 N N . GLY A 1 114 ? 8.111 -3.539 -2.881 1.0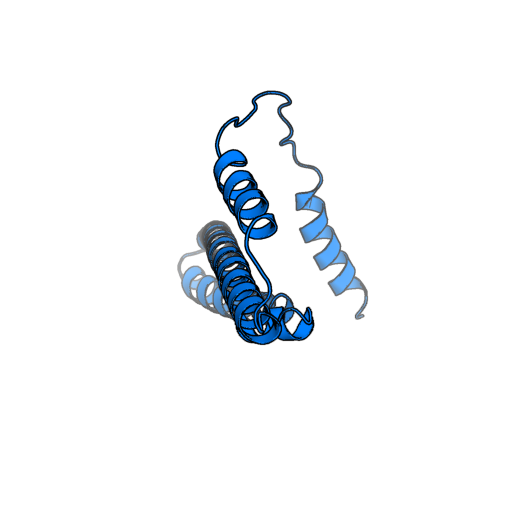0 89.38 114 GLY A N 1
ATOM 938 C CA . GLY A 1 114 ? 9.167 -2.516 -2.925 1.00 89.38 114 GLY A CA 1
ATOM 939 C C . GLY A 1 114 ? 8.705 -1.121 -3.385 1.00 89.38 114 GLY A C 1
ATOM 940 O O . GLY A 1 114 ? 9.536 -0.293 -3.773 1.00 89.38 114 GLY A O 1
ATOM 941 N N . GLY A 1 115 ? 7.395 -0.841 -3.356 1.00 93.25 115 GLY A N 1
ATOM 942 C CA . GLY A 1 115 ? 6.812 0.433 -3.780 1.00 93.25 115 GLY A CA 1
ATOM 943 C C . GLY A 1 115 ? 7.055 0.729 -5.261 1.00 93.25 115 GLY A C 1
ATOM 944 O O . GLY A 1 115 ? 7.171 -0.185 -6.073 1.00 93.25 115 GLY A O 1
ATOM 945 N N . GLY A 1 116 ? 7.170 2.013 -5.622 1.00 88.50 116 GLY A N 1
ATOM 946 C CA . GLY A 1 116 ? 7.386 2.420 -7.013 1.00 88.50 116 GLY A CA 1
ATOM 947 C C . GLY A 1 116 ? 8.635 1.820 -7.658 1.00 88.50 116 GLY A C 1
ATOM 948 O O . GLY A 1 116 ? 8.598 1.474 -8.829 1.00 88.50 116 GLY A O 1
ATOM 949 N N . LYS A 1 117 ? 9.734 1.650 -6.913 1.00 90.88 117 LYS A N 1
ATOM 950 C CA . LYS A 1 117 ? 10.955 1.048 -7.468 1.00 90.88 117 LYS A CA 1
ATOM 951 C C . LYS A 1 117 ? 10.773 -0.451 -7.706 1.00 90.88 117 LYS A C 1
ATOM 953 O O . LYS A 1 117 ? 10.972 -0.888 -8.832 1.00 90.88 117 LYS A O 1
ATOM 958 N N . GLY A 1 118 ? 10.392 -1.206 -6.674 1.00 91.31 118 GLY A N 1
ATOM 959 C CA . GLY A 1 118 ? 10.289 -2.664 -6.780 1.00 91.31 118 GLY A CA 1
ATOM 960 C C . GLY A 1 118 ? 9.211 -3.107 -7.769 1.00 91.31 118 GLY A C 1
ATOM 961 O O . GLY A 1 118 ? 9.449 -4.013 -8.557 1.00 91.31 118 GLY A O 1
ATOM 962 N N . THR A 1 119 ? 8.083 -2.394 -7.825 1.00 92.12 119 THR A N 1
ATOM 963 C CA . THR A 1 119 ? 7.018 -2.686 -8.797 1.00 92.12 119 THR A CA 1
ATOM 964 C C . THR A 1 119 ? 7.509 -2.461 -10.228 1.00 92.12 119 THR A C 1
ATOM 966 O O . THR A 1 119 ? 7.319 -3.316 -11.082 1.00 92.12 119 THR A O 1
ATOM 969 N N . CYS A 1 120 ? 8.190 -1.343 -10.499 1.00 91.44 120 CYS A N 1
ATOM 970 C CA . CYS A 1 120 ? 8.701 -1.061 -11.843 1.00 91.44 120 CYS A CA 1
ATOM 971 C C . CYS A 1 120 ? 9.820 -2.012 -12.282 1.00 91.44 120 CYS A C 1
ATOM 973 O O . CYS A 1 120 ? 9.930 -2.280 -13.474 1.00 91.44 120 CYS A O 1
ATOM 975 N N . GLN A 1 121 ? 10.612 -2.525 -11.333 1.00 93.69 121 GLN A N 1
ATOM 976 C CA . GLN A 1 121 ? 11.599 -3.580 -11.585 1.00 93.69 121 GLN A CA 1
ATOM 977 C C . GLN A 1 121 ? 10.928 -4.919 -11.907 1.00 93.69 121 GLN A C 1
ATOM 979 O O . GLN A 1 121 ? 11.305 -5.596 -12.855 1.00 93.69 121 GLN A O 1
ATOM 984 N N . LEU A 1 122 ? 9.884 -5.283 -11.158 1.00 92.44 122 LEU A N 1
ATOM 985 C CA . LEU A 1 122 ? 9.109 -6.500 -11.410 1.00 92.44 122 LEU A CA 1
ATOM 986 C C . LEU A 1 122 ? 8.427 -6.474 -12.790 1.00 92.44 122 LEU A C 1
ATOM 988 O O . LEU A 1 122 ? 8.289 -7.505 -13.436 1.00 92.44 122 LEU A O 1
ATOM 992 N N . MET A 1 123 ? 8.026 -5.288 -13.250 1.00 89.19 123 MET A N 1
ATOM 993 C CA . MET A 1 123 ? 7.440 -5.071 -14.577 1.00 89.19 123 MET A CA 1
ATOM 994 C C . MET A 1 123 ? 8.480 -4.959 -15.707 1.00 89.19 123 MET A C 1
ATOM 996 O O . MET A 1 123 ? 8.087 -4.701 -16.842 1.00 89.19 123 MET A O 1
ATOM 1000 N N . ALA A 1 124 ? 9.779 -5.110 -15.416 1.00 90.94 124 ALA A N 1
ATOM 1001 C CA . ALA A 1 124 ? 10.882 -4.944 -16.368 1.00 90.94 124 ALA A CA 1
ATOM 1002 C C . ALA A 1 124 ? 10.892 -3.582 -17.101 1.00 90.94 124 ALA A C 1
ATOM 1004 O O . ALA A 1 124 ? 11.325 -3.476 -18.250 1.00 90.94 124 ALA A O 1
ATOM 1005 N N . ILE A 1 125 ? 10.386 -2.527 -16.448 1.00 87.81 125 ILE A N 1
ATOM 1006 C CA . ILE A 1 125 ? 10.464 -1.139 -16.944 1.00 87.81 125 ILE A CA 1
ATOM 1007 C C . ILE A 1 125 ? 11.724 -0.458 -16.397 1.00 87.81 125 ILE A C 1
ATOM 1009 O O . ILE A 1 125 ? 12.395 0.303 -17.097 1.00 87.81 125 ILE A O 1
ATOM 1013 N N . CYS A 1 126 ? 12.001 -0.733 -15.123 1.00 85.50 126 CYS A N 1
ATOM 1014 C CA . CYS A 1 126 ? 13.298 -0.596 -14.480 1.00 85.50 126 CYS A CA 1
ATOM 1015 C C . CYS A 1 126 ? 13.874 -2.015 -14.275 1.00 85.50 126 CYS A C 1
ATOM 1017 O O . CYS A 1 126 ? 14.954 -2.076 -13.659 1.00 85.50 126 CYS A O 1
#

InterPro domains:
  IPR011001 Saposin-like [SSF47862] (58-126)

Sequence (126 aa):
MQVVFHVVLLLLCSDILHGEFFPQTTQPQYETGMLQESYYVEMTHKKSNHTEDSQFLKCFICKKVVNSIIKRLKRRIQKKTDEFCFGFVPQFQSTCLSRCKKFGGYLIKEIFPGGGKGTCQLMAIC

Secondary structure (DSSP, 8-state):
--HHHHHHHHHHHHTTTSS----------SSSHHHHHHHHHTTSS--S--HHHHHHHHHHHHHHHHHHHHHHHHHHHHHHHHHHHTTS-HHHHHHHHHHHHHHHHHHHHHHSTTHHHHHHHHTT--

Organism: Silurus meridionalis (NCBI:txid175797)

Foldseek 3Di:
DPVVVVVVVVVVVCVVVPDDDDPPDDDPDDDPVVVVVVVVVVVPDDDDDCPVVQLVVLLVVQLVVQQVVLVVQLVVLLVVQQVVLVPDDPVCSVVSSVVSNVVSVVVSCVVAPVTSNRNCVVVVSD

Radius of gyration: 21.05 Å; chains: 1; bounding box: 48×42×60 Å

pLDDT: mean 70.16, std 25.21, range [30.73, 96.0]